Protein AF-A0AAN7P0T8-F1 (afdb_monomer_lite)

Organism: NCBI:txid1421715

Foldseek 3Di:
DPPPDPVCVVCVVVVPPPDDVVVVVLVVCVVVVVPPQLCCCCPPVVPPVSPDQADPPQSPDGGDSCDVVVDPPDDDDDPDD

Sequence (81 aa):
MQAHINQEASNTWLRKGNMYGEKEGFMVAIQDQVINTRYYSKHIIKDPNTITDKCRLCKQQIETIDHIITGTQSTPEDTTM

pLDDT: mean 71.93, std 12.9, range [38.16, 89.0]

Secondary structure (DSSP, 8-state):
--TT--HHHHHGGGT-TTS-HHHHHHHHHHHTT-S--HHIIIIII--TT----B-TTTSSSB--HHHHHS-----SS----

Structure (mmCIF, N/CA/C/O backbone):
data_AF-A0AAN7P0T8-F1
#
_entry.id   AF-A0AAN7P0T8-F1
#
loop_
_atom_site.group_PDB
_atom_site.id
_atom_site.type_symbol
_atom_site.label_atom_id
_atom_site.label_alt_id
_atom_site.label_comp_id
_atom_site.label_asym_id
_atom_site.label_entity_id
_atom_site.label_seq_id
_atom_site.pdbx_PDB_ins_code
_atom_site.Cartn_x
_atom_site.Cartn_y
_atom_site.Cartn_z
_atom_site.occupancy
_atom_site.B_iso_or_equiv
_atom_site.auth_seq_id
_atom_site.auth_comp_id
_atom_site.auth_asym_id
_atom_site.auth_atom_id
_atom_site.pdbx_PDB_model_num
ATOM 1 N N . MET A 1 1 ? -11.394 -7.834 -26.635 1.00 44.41 1 MET A N 1
ATOM 2 C CA . MET A 1 1 ? -10.017 -7.300 -26.716 1.00 44.41 1 MET A CA 1
ATOM 3 C C . MET A 1 1 ? -10.117 -5.780 -26.737 1.00 44.41 1 MET A C 1
ATOM 5 O O . MET A 1 1 ? -10.626 -5.246 -27.713 1.00 44.41 1 MET A O 1
ATOM 9 N N . GLN A 1 2 ? -9.768 -5.089 -25.645 1.00 50.69 2 GLN A N 1
ATOM 10 C CA . GLN A 1 2 ? -9.820 -3.620 -25.580 1.00 50.69 2 GLN A CA 1
ATOM 11 C C . GLN A 1 2 ? -8.825 -2.998 -26.579 1.00 50.69 2 GLN A C 1
ATOM 13 O O . GLN A 1 2 ? -7.616 -3.091 -26.394 1.00 50.69 2 GLN A O 1
ATOM 18 N N . ALA A 1 3 ? -9.341 -2.333 -27.614 1.00 58.81 3 ALA A N 1
ATOM 19 C CA . ALA A 1 3 ? -8.577 -1.795 -28.745 1.00 58.81 3 ALA A CA 1
ATOM 20 C C . ALA A 1 3 ? -7.785 -0.496 -28.460 1.00 58.81 3 ALA A C 1
ATOM 22 O O . ALA A 1 3 ? -7.178 0.053 -29.371 1.00 58.81 3 ALA A O 1
ATOM 23 N N . HIS A 1 4 ? -7.787 0.014 -27.223 1.00 64.38 4 HIS A N 1
ATOM 24 C CA . HIS A 1 4 ? -7.214 1.328 -26.884 1.00 64.38 4 HIS A CA 1
ATOM 25 C C . HIS A 1 4 ? -5.949 1.263 -26.007 1.00 64.38 4 HIS A C 1
ATOM 27 O O . HIS A 1 4 ? -5.372 2.290 -25.662 1.00 64.38 4 HIS A O 1
ATOM 33 N N . ILE A 1 5 ? -5.492 0.069 -25.627 1.00 66.12 5 ILE A N 1
ATOM 34 C CA . ILE A 1 5 ? -4.303 -0.064 -24.779 1.00 66.12 5 ILE A CA 1
ATOM 35 C C . ILE A 1 5 ? -3.084 -0.226 -25.686 1.00 66.12 5 ILE A C 1
ATOM 37 O O . ILE A 1 5 ? -2.870 -1.290 -26.265 1.00 66.12 5 ILE A O 1
ATOM 41 N N . ASN A 1 6 ? -2.285 0.836 -25.813 1.00 73.56 6 ASN A N 1
ATOM 42 C CA . ASN A 1 6 ? -0.979 0.764 -26.460 1.00 73.56 6 ASN A CA 1
ATOM 43 C C . ASN A 1 6 ? -0.022 -0.029 -25.554 1.00 73.56 6 ASN A C 1
ATOM 45 O O . ASN A 1 6 ? 0.586 0.507 -24.626 1.00 73.56 6 ASN A O 1
ATOM 49 N N . GLN A 1 7 ? 0.071 -1.330 -25.822 1.00 71.31 7 GLN A N 1
ATOM 50 C CA . GLN A 1 7 ? 0.853 -2.269 -25.020 1.00 71.31 7 GLN A CA 1
ATOM 51 C C . GLN A 1 7 ? 2.351 -1.943 -25.030 1.00 71.31 7 GLN A C 1
ATOM 53 O O . GLN A 1 7 ? 3.031 -2.179 -24.035 1.00 71.31 7 GLN A O 1
ATOM 58 N N . GLU A 1 8 ? 2.877 -1.377 -26.118 1.00 71.56 8 GLU A N 1
ATOM 59 C CA . GLU A 1 8 ? 4.279 -0.957 -26.184 1.00 71.56 8 GLU A CA 1
ATOM 60 C C . GLU A 1 8 ? 4.563 0.200 -25.227 1.00 71.56 8 GLU A C 1
ATOM 62 O O . GLU A 1 8 ? 5.523 0.139 -24.458 1.00 71.56 8 GLU A O 1
ATOM 67 N N . ALA A 1 9 ? 3.699 1.217 -25.201 1.00 70.56 9 ALA A N 1
ATOM 68 C CA . ALA A 1 9 ? 3.831 2.332 -24.269 1.00 70.56 9 ALA A CA 1
ATOM 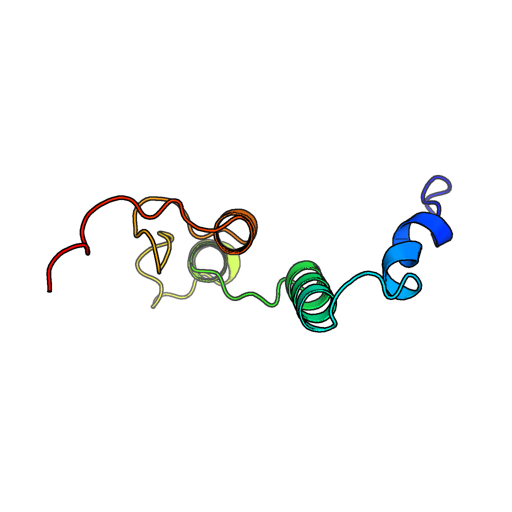69 C C . ALA A 1 9 ? 3.721 1.860 -22.808 1.00 70.56 9 ALA A C 1
ATOM 71 O O . ALA A 1 9 ? 4.560 2.221 -21.981 1.00 70.56 9 ALA A O 1
ATOM 72 N N . SER A 1 10 ? 2.756 0.983 -22.504 1.00 69.00 10 SER A N 1
ATOM 73 C CA . SER A 1 10 ? 2.574 0.416 -21.159 1.00 69.00 10 SER A CA 1
ATOM 74 C C . SER A 1 10 ? 3.739 -0.454 -20.685 1.00 69.00 10 SER A C 1
ATOM 76 O O . SER A 1 10 ? 3.943 -0.550 -19.483 1.00 69.00 10 SER A O 1
ATOM 78 N N . ASN A 1 11 ? 4.512 -1.057 -21.592 1.00 70.69 11 ASN A N 1
ATOM 79 C CA . ASN A 1 11 ? 5.655 -1.916 -21.259 1.00 70.69 11 ASN A CA 1
ATOM 80 C C . ASN A 1 11 ? 7.014 -1.231 -21.468 1.00 70.69 11 ASN A C 1
ATOM 82 O O . ASN A 1 11 ? 8.057 -1.838 -21.233 1.00 70.69 11 ASN A O 1
ATOM 86 N N . THR A 1 12 ? 7.040 0.031 -21.907 1.00 73.12 12 THR A N 1
ATOM 87 C CA . THR A 1 12 ? 8.291 0.754 -22.194 1.00 73.12 12 THR A CA 1
ATOM 88 C C . THR A 1 12 ? 9.175 0.885 -20.949 1.00 73.12 12 THR A C 1
ATOM 90 O O . THR A 1 12 ? 10.403 0.899 -21.061 1.00 73.12 12 THR A O 1
ATOM 93 N N . TRP A 1 13 ? 8.571 0.922 -19.761 1.00 68.00 13 TRP A N 1
ATOM 94 C CA . TRP A 1 13 ? 9.290 0.956 -18.490 1.00 68.00 13 TRP A CA 1
ATOM 95 C C . TRP A 1 13 ? 10.148 -0.291 -18.230 1.00 68.00 13 TRP A C 1
ATOM 97 O O . TRP A 1 13 ? 11.191 -0.147 -17.614 1.00 68.00 13 TRP A O 1
ATOM 107 N N . LEU A 1 14 ? 9.768 -1.469 -18.751 1.00 65.56 14 LEU A N 1
ATOM 108 C CA . LEU A 1 14 ? 10.543 -2.718 -18.626 1.00 65.56 14 LEU A CA 1
ATOM 109 C C . LEU A 1 14 ? 11.821 -2.716 -19.478 1.00 65.56 14 LEU A C 1
ATOM 111 O O . LEU A 1 14 ? 12.701 -3.548 -19.287 1.00 65.56 14 LEU A O 1
ATOM 115 N N . ARG A 1 15 ? 11.888 -1.850 -20.498 1.00 66.19 15 ARG A N 1
ATOM 116 C CA . ARG A 1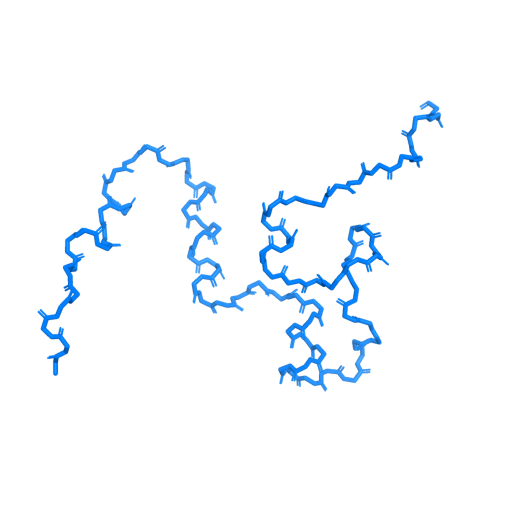 15 ? 12.970 -1.840 -21.501 1.00 66.19 15 ARG A CA 1
ATOM 117 C C . ARG A 1 15 ? 13.903 -0.647 -21.355 1.00 66.19 15 ARG A C 1
ATOM 119 O O . ARG A 1 15 ? 15.071 -0.732 -21.728 1.00 66.19 15 ARG A O 1
ATOM 126 N N . LYS A 1 16 ? 13.401 0.477 -20.843 1.00 64.50 16 LYS A N 1
ATOM 127 C CA . LYS A 1 16 ? 14.233 1.631 -20.504 1.00 64.50 16 LYS A CA 1
ATOM 128 C C . LYS A 1 16 ? 14.871 1.375 -19.144 1.00 64.50 16 LYS A C 1
ATOM 130 O O . LYS A 1 16 ? 14.268 1.707 -18.131 1.00 64.50 16 LYS A O 1
ATOM 135 N N . GLY A 1 17 ? 16.106 0.869 -19.137 1.00 59.56 17 GLY A N 1
ATOM 136 C CA . GLY A 1 17 ? 16.959 0.693 -17.946 1.00 59.56 17 GLY A CA 1
ATOM 137 C C . GLY A 1 17 ? 17.357 1.998 -17.233 1.00 59.56 17 GLY A C 1
ATOM 138 O O . GLY A 1 17 ? 18.442 2.106 -16.674 1.00 59.56 17 GLY A O 1
ATOM 139 N N . ASN A 1 18 ? 16.496 3.014 -17.278 1.00 63.47 18 ASN A N 1
ATOM 140 C CA . ASN A 1 18 ? 16.623 4.286 -16.579 1.00 63.47 18 ASN A CA 1
ATOM 141 C C . ASN A 1 18 ? 16.064 4.202 -15.146 1.00 63.47 18 ASN A C 1
ATOM 143 O O . ASN A 1 18 ? 16.080 5.203 -14.428 1.00 63.47 18 ASN A O 1
ATOM 147 N N . MET A 1 19 ? 15.533 3.046 -14.737 1.00 64.38 19 MET A N 1
ATOM 148 C CA . MET A 1 19 ? 15.085 2.779 -13.376 1.00 64.38 19 MET A CA 1
ATOM 149 C C . MET A 1 19 ? 16.055 1.814 -12.704 1.00 64.38 19 MET A C 1
ATOM 151 O O . MET A 1 19 ? 16.384 0.765 -13.242 1.00 64.38 19 MET A O 1
ATOM 155 N N . TYR A 1 20 ? 16.540 2.197 -11.524 1.00 65.69 20 TYR A N 1
ATOM 156 C CA . TYR A 1 20 ? 17.322 1.313 -10.667 1.00 65.69 20 TYR A CA 1
ATOM 157 C C . TYR A 1 20 ? 16.496 0.056 -10.361 1.00 65.69 20 TYR A C 1
ATOM 159 O O . TYR A 1 20 ? 15.297 0.177 -10.101 1.00 65.69 20 TYR A O 1
ATOM 167 N N . GLY A 1 21 ? 17.115 -1.129 -10.365 1.00 64.31 21 GLY A N 1
ATOM 168 C CA . GLY A 1 21 ? 16.399 -2.407 -10.205 1.00 64.31 21 GLY A CA 1
ATOM 169 C C . GLY A 1 21 ? 15.541 -2.494 -8.933 1.00 64.31 21 GLY A C 1
ATOM 170 O O . GLY A 1 21 ? 14.518 -3.171 -8.909 1.00 64.31 21 GLY A O 1
ATOM 171 N N . GLU A 1 22 ? 15.889 -1.728 -7.896 1.00 62.06 22 GLU A N 1
ATOM 172 C CA . GLU A 1 22 ? 15.059 -1.527 -6.702 1.00 62.06 22 GLU A CA 1
ATOM 173 C C . GLU A 1 22 ? 13.669 -0.944 -7.024 1.00 62.06 22 GLU A C 1
ATOM 175 O O . GLU A 1 22 ? 12.659 -1.449 -6.537 1.00 62.06 22 GLU A O 1
ATOM 180 N N . LYS A 1 23 ? 13.585 0.066 -7.899 1.00 66.62 23 LYS A N 1
ATOM 181 C CA . LYS A 1 23 ? 12.325 0.714 -8.297 1.00 66.62 23 LYS A CA 1
ATOM 182 C C . LYS A 1 23 ? 11.462 -0.196 -9.166 1.00 66.62 23 LYS A C 1
ATOM 184 O O . LYS A 1 23 ? 10.239 -0.168 -9.044 1.00 66.62 23 LYS A O 1
ATOM 189 N N . GLU A 1 24 ? 12.087 -1.018 -10.004 1.00 67.50 24 GLU A N 1
ATOM 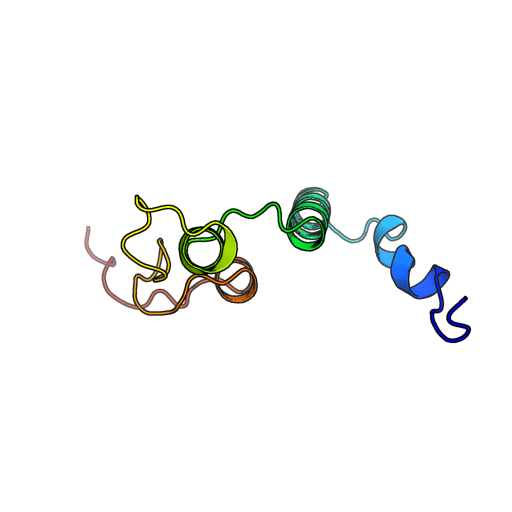190 C CA . GLU A 1 24 ? 11.387 -2.029 -10.803 1.00 67.50 24 GLU A CA 1
ATOM 191 C C . GLU A 1 24 ? 10.770 -3.107 -9.900 1.00 67.50 24 GLU A C 1
ATOM 193 O O . GLU A 1 24 ? 9.593 -3.432 -10.052 1.00 67.50 24 GLU A O 1
ATOM 198 N N . GLY A 1 25 ? 11.517 -3.579 -8.893 1.00 67.62 25 GLY A N 1
ATOM 199 C CA . GLY A 1 25 ? 11.020 -4.523 -7.889 1.00 67.62 25 GLY A CA 1
ATOM 200 C C . GLY A 1 25 ? 9.839 -3.975 -7.081 1.00 67.62 25 GLY A C 1
ATOM 201 O O . GLY A 1 25 ? 8.841 -4.674 -6.900 1.00 67.62 25 GLY A O 1
ATOM 202 N N . PHE A 1 26 ? 9.899 -2.704 -6.662 1.00 68.19 26 PHE A N 1
ATOM 203 C CA . PHE A 1 26 ? 8.763 -2.046 -6.009 1.00 68.19 26 PHE A CA 1
ATOM 204 C C . PHE A 1 26 ? 7.547 -1.966 -6.930 1.00 68.19 26 PHE A C 1
ATOM 206 O O . PHE A 1 26 ? 6.445 -2.291 -6.500 1.00 68.19 26 PHE A O 1
ATOM 213 N N . MET A 1 27 ? 7.725 -1.580 -8.195 1.00 68.88 27 MET A N 1
ATOM 214 C CA . MET A 1 27 ? 6.607 -1.440 -9.128 1.00 68.88 27 MET A CA 1
ATOM 215 C C . MET A 1 27 ? 5.894 -2.769 -9.393 1.00 68.88 27 MET A C 1
ATOM 217 O O . MET A 1 27 ? 4.664 -2.799 -9.429 1.00 68.88 27 MET A O 1
ATOM 221 N N . VAL A 1 28 ? 6.642 -3.870 -9.494 1.00 69.88 28 VAL A N 1
ATOM 222 C CA . VAL A 1 28 ? 6.066 -5.218 -9.596 1.00 69.88 28 VAL A CA 1
ATOM 223 C C . VAL A 1 28 ? 5.320 -5.597 -8.312 1.00 69.88 28 VAL A C 1
ATOM 225 O O . VAL A 1 28 ? 4.166 -6.009 -8.384 1.00 69.88 28 VAL A O 1
ATOM 228 N N . ALA A 1 29 ? 5.916 -5.385 -7.134 1.00 68.12 29 ALA A N 1
ATOM 229 C CA . ALA A 1 29 ? 5.272 -5.693 -5.851 1.00 68.12 29 ALA A CA 1
ATOM 230 C C . ALA A 1 29 ? 3.989 -4.872 -5.601 1.00 68.12 29 ALA A C 1
ATOM 232 O O . ALA A 1 29 ? 3.057 -5.346 -4.950 1.00 68.12 29 ALA A O 1
ATOM 233 N N . ILE A 1 30 ? 3.930 -3.644 -6.124 1.00 70.31 30 ILE A N 1
ATOM 234 C CA . ILE A 1 30 ? 2.747 -2.775 -6.085 1.00 70.31 30 ILE A CA 1
ATOM 235 C C . ILE A 1 30 ? 1.654 -3.295 -7.018 1.00 70.31 30 ILE A C 1
ATOM 237 O O . ILE A 1 30 ? 0.495 -3.371 -6.610 1.00 70.31 30 ILE A O 1
ATOM 241 N N . GLN A 1 31 ? 2.012 -3.639 -8.260 1.00 66.69 31 GLN A N 1
ATOM 242 C CA . GLN A 1 31 ? 1.063 -4.135 -9.261 1.00 66.69 31 GLN A CA 1
ATOM 243 C C . GLN A 1 31 ? 0.436 -5.463 -8.847 1.00 66.69 31 GLN A C 1
ATOM 245 O O . GLN A 1 31 ? -0.757 -5.661 -9.055 1.00 66.69 31 GLN A O 1
ATOM 250 N N . ASP A 1 32 ? 1.211 -6.328 -8.202 1.00 65.69 32 ASP A N 1
ATOM 251 C CA . ASP A 1 32 ? 0.732 -7.613 -7.696 1.00 65.69 32 ASP A CA 1
ATOM 252 C C . ASP A 1 32 ? -0.024 -7.473 -6.351 1.00 65.69 32 ASP A C 1
ATOM 254 O O . ASP A 1 32 ? -0.418 -8.456 -5.732 1.00 65.69 32 ASP A O 1
ATOM 258 N N . GLN A 1 33 ? -0.229 -6.235 -5.866 1.00 63.94 33 GLN A N 1
ATOM 259 C CA . GLN A 1 33 ? -0.788 -5.918 -4.542 1.00 63.94 33 GLN A CA 1
ATOM 260 C C . GLN A 1 33 ? -0.118 -6.686 -3.385 1.00 63.94 33 GLN A C 1
ATOM 262 O O . GLN A 1 33 ? -0.709 -6.877 -2.323 1.00 63.94 33 GLN A O 1
ATOM 267 N N . VAL A 1 34 ? 1.141 -7.095 -3.557 1.00 64.88 34 VAL A N 1
ATOM 268 C CA . VAL A 1 34 ? 1.876 -7.932 -2.593 1.00 64.88 34 VAL A CA 1
ATOM 269 C C . VAL A 1 34 ? 2.289 -7.133 -1.360 1.00 64.88 34 VAL A C 1
ATOM 271 O O . VAL A 1 34 ? 2.592 -7.704 -0.311 1.00 64.88 34 VAL A O 1
ATOM 274 N N . ILE A 1 35 ? 2.283 -5.799 -1.442 1.00 70.25 35 ILE A N 1
ATOM 275 C CA . ILE A 1 35 ? 2.584 -4.955 -0.288 1.00 70.25 35 ILE A CA 1
ATOM 276 C C . ILE A 1 35 ? 1.467 -5.104 0.745 1.00 70.25 35 ILE A C 1
ATOM 278 O O . ILE A 1 35 ? 0.400 -4.496 0.645 1.00 70.25 35 ILE A O 1
ATOM 282 N N . ASN A 1 36 ? 1.757 -5.886 1.784 1.00 74.94 36 ASN A N 1
ATOM 283 C CA . ASN A 1 36 ? 0.872 -6.069 2.922 1.00 74.94 36 ASN A CA 1
ATOM 284 C C . ASN A 1 36 ? 0.796 -4.778 3.751 1.00 74.94 36 ASN A C 1
ATOM 286 O O . ASN A 1 36 ? 1.568 -4.558 4.693 1.00 74.94 36 ASN A O 1
ATOM 290 N N . THR A 1 37 ? -0.122 -3.904 3.351 1.00 85.81 37 THR A N 1
ATOM 291 C CA . THR A 1 37 ? -0.473 -2.687 4.078 1.00 85.81 37 THR A CA 1
ATOM 292 C C . THR A 1 37 ? -1.531 -2.983 5.132 1.00 85.81 37 THR A C 1
ATOM 294 O O . THR A 1 37 ? -2.402 -3.821 4.922 1.00 85.81 37 THR A O 1
ATOM 297 N N . ARG A 1 38 ? -1.517 -2.265 6.256 1.00 86.25 38 ARG A N 1
ATOM 298 C CA . ARG A 1 38 ? -2.521 -2.428 7.320 1.00 86.25 38 ARG A CA 1
ATOM 299 C C . ARG A 1 38 ? -3.942 -2.140 6.850 1.00 86.25 38 ARG A C 1
ATOM 301 O O . ARG A 1 38 ? -4.878 -2.764 7.342 1.00 86.25 38 ARG A O 1
ATOM 308 N N . TYR A 1 39 ? -4.113 -1.233 5.886 1.00 87.38 39 TYR A N 1
ATOM 309 C CA . TYR A 1 39 ? -5.407 -1.041 5.237 1.00 87.38 39 TYR A CA 1
ATOM 310 C C . TYR A 1 39 ? -5.857 -2.321 4.524 1.00 87.38 39 TYR A C 1
ATOM 312 O O . TYR A 1 39 ? -6.976 -2.785 4.744 1.00 87.38 39 TYR A O 1
ATOM 320 N N . TYR A 1 40 ? -4.971 -2.929 3.729 1.00 84.94 40 TYR A N 1
ATOM 321 C CA . TYR A 1 40 ? -5.247 -4.182 3.031 1.00 84.94 40 TYR A CA 1
ATOM 322 C C . TYR A 1 40 ? -5.525 -5.333 4.010 1.00 84.94 40 TYR A C 1
ATOM 324 O O . TYR A 1 40 ? -6.534 -6.026 3.871 1.00 84.94 40 TYR A O 1
ATOM 332 N N . SER A 1 41 ? -4.708 -5.490 5.057 1.00 86.12 41 SER A N 1
ATOM 333 C CA . SER A 1 41 ? -4.903 -6.537 6.067 1.00 86.12 41 SER A CA 1
ATOM 334 C C . SER A 1 41 ? -6.242 -6.386 6.803 1.00 86.12 41 SER A C 1
ATOM 336 O O . SER A 1 41 ? -6.936 -7.374 7.035 1.00 86.12 41 SER A O 1
ATOM 338 N N . LYS A 1 42 ? -6.653 -5.154 7.128 1.00 86.31 42 LYS A N 1
ATOM 339 C CA . LYS A 1 42 ? -7.884 -4.890 7.886 1.00 86.31 42 LYS A CA 1
ATOM 340 C C . LYS A 1 42 ? -9.154 -4.953 7.041 1.00 86.31 42 LYS A C 1
ATOM 342 O O . LYS A 1 42 ? -10.148 -5.523 7.478 1.00 86.31 42 LYS A O 1
ATOM 347 N N . HIS A 1 43 ? -9.147 -4.348 5.856 1.00 83.56 43 HIS A N 1
ATOM 348 C CA . HIS A 1 43 ? -10.368 -4.167 5.061 1.00 83.56 43 HIS A CA 1
ATOM 349 C C . HIS A 1 43 ? -10.555 -5.246 3.996 1.00 83.56 43 HIS A C 1
ATOM 351 O O . HIS A 1 43 ? -11.694 -5.610 3.703 1.00 83.56 43 HIS A O 1
ATOM 357 N N . ILE A 1 44 ? -9.461 -5.785 3.448 1.00 83.50 44 ILE A N 1
ATOM 358 C CA . ILE A 1 44 ? -9.512 -6.801 2.388 1.00 83.50 44 ILE A CA 1
ATOM 359 C C . ILE A 1 44 ? -9.358 -8.204 2.974 1.00 83.50 44 ILE A C 1
ATOM 361 O O . ILE A 1 44 ? -10.274 -9.014 2.849 1.00 83.50 44 ILE A O 1
ATOM 365 N N . ILE A 1 45 ? -8.245 -8.476 3.668 1.00 85.81 45 ILE A N 1
ATOM 366 C CA . ILE A 1 45 ? -8.007 -9.782 4.316 1.00 85.81 45 ILE A CA 1
ATOM 367 C C . ILE A 1 45 ? -8.951 -9.977 5.513 1.00 85.81 45 ILE A C 1
ATOM 369 O O . ILE A 1 45 ? -9.332 -11.105 5.817 1.00 85.81 45 ILE A O 1
ATOM 373 N N . LYS A 1 46 ? -9.364 -8.879 6.165 1.00 85.25 46 LYS A N 1
ATOM 374 C CA . LYS A 1 46 ? -10.155 -8.882 7.409 1.00 85.25 46 LYS A CA 1
ATOM 375 C C . LYS A 1 46 ? -9.472 -9.678 8.521 1.00 85.25 46 LYS A C 1
ATOM 377 O O . LYS A 1 46 ? -10.126 -10.392 9.278 1.00 85.25 46 LYS A O 1
ATOM 382 N N . ASP A 1 47 ? -8.150 -9.545 8.608 1.00 85.38 47 ASP A N 1
ATOM 383 C CA . ASP A 1 47 ? -7.355 -10.194 9.643 1.00 85.38 47 ASP A CA 1
ATOM 384 C C . ASP A 1 47 ? -7.749 -9.648 11.030 1.00 85.38 47 ASP A C 1
ATOM 386 O O . ASP A 1 47 ? -7.582 -8.448 11.283 1.00 85.38 47 ASP A O 1
ATOM 390 N N . PRO A 1 48 ? -8.243 -10.501 11.949 1.00 82.81 48 PRO A N 1
ATOM 391 C CA . PRO A 1 48 ? -8.659 -10.080 13.285 1.00 82.81 48 PRO A CA 1
ATOM 392 C C . PRO A 1 48 ? -7.504 -9.541 14.141 1.00 82.81 48 PRO A C 1
ATOM 394 O O . PRO A 1 48 ? -7.753 -8.827 15.111 1.00 82.81 48 PRO A O 1
ATOM 397 N N . ASN A 1 49 ? -6.247 -9.831 13.787 1.00 86.19 49 ASN A N 1
ATOM 398 C CA . ASN A 1 49 ? -5.075 -9.309 14.495 1.00 86.19 49 ASN A CA 1
ATOM 399 C C . ASN A 1 49 ? -4.728 -7.869 14.089 1.00 86.19 49 ASN A C 1
ATOM 401 O O . ASN A 1 49 ? -3.981 -7.178 14.790 1.00 86.19 49 ASN A O 1
ATOM 405 N N . THR A 1 50 ? -5.276 -7.380 12.973 1.00 84.12 50 THR A N 1
ATOM 406 C CA . THR A 1 50 ? -5.017 -6.022 12.497 1.00 84.12 50 THR A CA 1
ATOM 407 C C . THR A 1 50 ? -5.975 -5.031 13.160 1.00 84.12 50 THR A C 1
ATOM 409 O O . THR A 1 50 ? -7.050 -4.700 12.660 1.00 84.12 50 THR A O 1
ATOM 412 N N . ILE A 1 51 ? -5.552 -4.507 14.310 1.00 83.31 51 ILE A N 1
ATOM 413 C CA . ILE A 1 51 ? -6.355 -3.590 15.137 1.00 83.31 51 ILE A CA 1
ATOM 414 C C . ILE A 1 51 ? -6.544 -2.222 14.451 1.00 83.31 51 ILE A C 1
ATOM 416 O O . ILE A 1 51 ? -7.603 -1.592 14.545 1.00 83.31 51 ILE A O 1
ATOM 420 N N . THR A 1 52 ? -5.539 -1.748 13.713 1.00 87.12 52 THR A N 1
ATOM 421 C CA . THR A 1 52 ? -5.533 -0.413 13.100 1.00 87.12 52 THR A CA 1
ATOM 422 C C . THR A 1 52 ? -5.097 -0.460 11.645 1.00 87.12 52 THR A C 1
ATOM 424 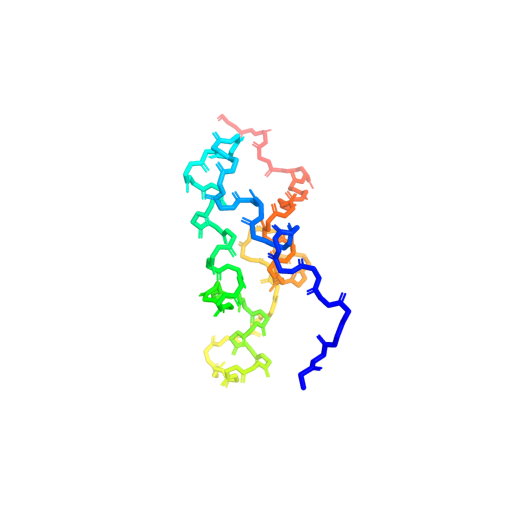O O . THR A 1 52 ? -4.200 -1.211 11.285 1.00 87.12 52 THR A O 1
ATOM 427 N N . ASP A 1 53 ? -5.723 0.380 10.830 1.00 86.31 53 ASP A N 1
ATOM 428 C CA . ASP A 1 53 ? -5.352 0.685 9.451 1.00 86.31 53 ASP A CA 1
ATOM 429 C C . ASP A 1 53 ? -4.406 1.890 9.352 1.00 86.31 53 ASP A C 1
ATOM 431 O O . ASP A 1 53 ? -4.037 2.285 8.251 1.00 86.31 53 ASP A O 1
ATOM 435 N N . LYS A 1 54 ? -3.979 2.470 10.480 1.00 89.00 54 LYS A N 1
ATOM 436 C CA . LYS A 1 54 ? -3.027 3.584 10.494 1.00 89.00 54 LYS A CA 1
ATOM 437 C C . LYS A 1 54 ? -1.616 3.126 10.132 1.00 89.00 54 LYS A C 1
ATOM 439 O O . LYS A 1 54 ? -1.166 2.060 10.562 1.00 89.00 54 LYS A O 1
ATOM 444 N N . CYS A 1 55 ? -0.897 3.985 9.419 1.00 86.56 55 CYS A N 1
ATOM 445 C CA . CYS A 1 55 ? 0.478 3.780 8.981 1.00 86.56 55 CYS A CA 1
ATOM 446 C C . CYS A 1 55 ? 1.407 3.382 10.126 1.00 86.56 55 CYS A C 1
ATOM 448 O O . CYS A 1 55 ? 1.410 3.992 11.194 1.00 86.56 55 CYS A O 1
ATOM 450 N N . ARG A 1 56 ? 2.228 2.359 9.896 1.00 85.19 56 ARG A N 1
ATOM 451 C CA . ARG A 1 56 ? 3.238 1.873 10.839 1.00 85.19 56 ARG A CA 1
ATOM 452 C C . ARG A 1 56 ? 4.338 2.894 11.119 1.00 85.19 56 ARG A C 1
ATOM 454 O O . ARG A 1 56 ? 4.920 2.830 12.195 1.00 85.19 56 ARG A O 1
ATOM 461 N N . LEU A 1 57 ? 4.578 3.816 10.184 1.00 83.06 57 LEU A N 1
ATOM 462 C CA . LEU A 1 57 ? 5.590 4.867 10.293 1.00 83.06 57 LEU A CA 1
ATOM 463 C C . LEU A 1 57 ? 5.013 6.116 10.968 1.00 83.06 57 LEU A C 1
ATOM 465 O O . LEU A 1 57 ? 5.393 6.429 12.089 1.00 83.06 57 LEU A O 1
ATOM 469 N N . CYS A 1 58 ? 4.040 6.790 10.344 1.00 85.06 58 CYS A N 1
ATOM 470 C CA . CYS A 1 58 ? 3.525 8.055 10.884 1.00 85.06 58 CYS A CA 1
ATOM 471 C C . CYS A 1 58 ? 2.417 7.899 11.934 1.00 85.06 58 CYS A C 1
ATOM 473 O O . CYS A 1 58 ? 2.124 8.851 12.645 1.00 85.06 58 CYS A O 1
ATOM 475 N N . LYS A 1 59 ? 1.747 6.738 12.014 1.00 85.94 59 LYS A N 1
ATOM 476 C CA . LYS A 1 59 ? 0.600 6.464 12.909 1.00 85.94 59 LYS A CA 1
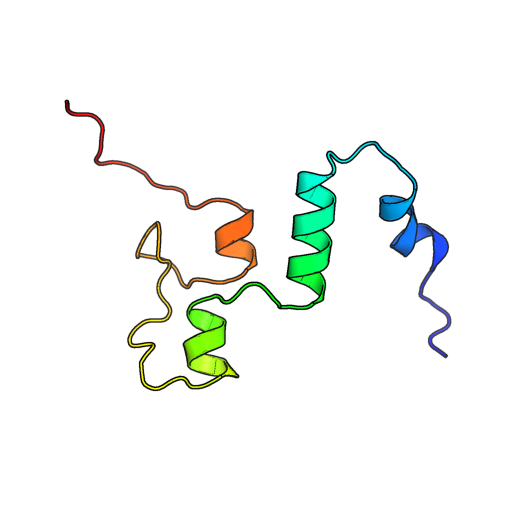ATOM 477 C C . LYS A 1 59 ? -0.554 7.479 12.838 1.00 85.94 59 LYS A C 1
ATOM 479 O O . LYS A 1 59 ? -1.433 7.456 13.699 1.00 85.94 59 LYS A O 1
ATOM 484 N N . GLN A 1 60 ? -0.588 8.337 11.820 1.00 83.94 60 GLN A N 1
ATOM 485 C CA . GLN A 1 60 ? -1.588 9.393 11.650 1.00 83.94 60 GLN A CA 1
ATOM 486 C C . GLN A 1 60 ? -2.538 9.083 10.495 1.00 83.94 60 GLN A C 1
ATOM 488 O O . GLN A 1 60 ? -3.751 9.064 10.687 1.00 83.94 60 GLN A O 1
ATOM 493 N N . GLN A 1 61 ? -1.976 8.809 9.318 1.00 85.94 61 GLN A N 1
ATOM 494 C CA . GLN A 1 61 ? -2.724 8.542 8.091 1.00 85.94 61 GLN A CA 1
ATOM 495 C C . GLN A 1 61 ? -2.981 7.046 7.905 1.00 85.94 61 GLN A C 1
ATOM 497 O O . GLN A 1 61 ? -2.312 6.209 8.516 1.00 85.94 61 GLN A O 1
ATOM 502 N N . ILE A 1 62 ? -3.950 6.709 7.055 1.00 88.00 62 ILE A N 1
ATOM 503 C CA . ILE A 1 62 ? -4.234 5.324 6.668 1.00 88.00 62 ILE A CA 1
ATOM 504 C C . ILE A 1 62 ? -3.042 4.768 5.881 1.00 88.00 62 ILE A C 1
ATOM 506 O O . ILE A 1 62 ? -2.493 5.424 4.998 1.00 88.00 62 ILE A O 1
ATOM 510 N N . GLU A 1 63 ? -2.640 3.543 6.204 1.00 86.25 63 GLU A N 1
ATOM 511 C CA . GLU A 1 63 ? -1.567 2.837 5.519 1.00 86.25 63 GLU A CA 1
ATOM 512 C C . GLU A 1 63 ? -2.055 2.302 4.173 1.00 86.25 63 GLU A C 1
ATOM 514 O O . GLU A 1 63 ? -2.451 1.146 4.068 1.00 86.25 63 GLU A O 1
ATOM 519 N N . THR A 1 64 ? -2.047 3.141 3.143 1.00 85.50 64 THR A N 1
ATOM 520 C CA . THR A 1 64 ? -2.245 2.708 1.756 1.00 85.50 64 THR A CA 1
ATOM 521 C C . THR A 1 64 ? -0.902 2.497 1.062 1.00 85.50 64 THR A C 1
ATOM 523 O O . THR A 1 64 ? 0.140 2.955 1.533 1.00 85.50 64 THR A O 1
ATOM 526 N N . ILE A 1 65 ? -0.919 1.806 -0.080 1.00 82.25 65 ILE A N 1
ATOM 527 C CA . ILE A 1 65 ? 0.276 1.621 -0.914 1.00 82.25 65 ILE A CA 1
ATOM 528 C C . ILE A 1 65 ? 0.854 2.986 -1.322 1.00 82.25 65 ILE A C 1
ATOM 530 O O . ILE A 1 65 ? 2.046 3.222 -1.145 1.00 82.25 65 ILE A O 1
ATOM 534 N N . ASP A 1 66 ? -0.005 3.904 -1.770 1.00 80.12 66 ASP A N 1
ATOM 535 C CA . ASP A 1 66 ? 0.372 5.275 -2.131 1.00 80.12 66 ASP A CA 1
ATOM 536 C C . ASP A 1 66 ? 1.043 6.017 -0.965 1.00 80.12 66 ASP A C 1
ATOM 538 O O . ASP A 1 66 ? 2.113 6.597 -1.134 1.00 80.12 66 ASP A O 1
ATOM 542 N N . HIS A 1 67 ? 0.493 5.903 0.249 1.00 83.44 67 HIS A N 1
ATOM 543 C CA . HIS A 1 67 ? 1.060 6.525 1.447 1.00 83.44 67 HIS A CA 1
ATOM 544 C C . HIS A 1 67 ? 2.448 5.975 1.826 1.00 83.44 67 HIS A C 1
ATOM 546 O O . HIS A 1 67 ? 3.295 6.724 2.309 1.00 83.44 67 HIS A O 1
ATOM 552 N N . ILE A 1 68 ? 2.700 4.677 1.618 1.00 81.25 68 ILE A N 1
ATOM 553 C CA . ILE A 1 68 ? 4.023 4.083 1.865 1.00 81.25 68 ILE A CA 1
ATOM 554 C C . ILE A 1 68 ? 5.035 4.538 0.804 1.00 81.25 68 ILE A C 1
ATOM 556 O O . ILE A 1 68 ? 6.167 4.865 1.153 1.00 81.25 68 ILE A O 1
ATOM 560 N N . ILE A 1 69 ? 4.648 4.565 -0.475 1.00 76.81 69 ILE A N 1
ATOM 561 C CA . ILE A 1 69 ? 5.566 4.872 -1.587 1.00 76.81 69 ILE A CA 1
ATOM 562 C C . ILE A 1 69 ? 5.931 6.352 -1.633 1.00 76.81 69 ILE A C 1
ATOM 564 O O . ILE A 1 69 ? 7.087 6.693 -1.871 1.00 76.81 69 ILE A O 1
ATOM 568 N N . THR A 1 70 ? 4.952 7.234 -1.426 1.00 76.62 70 THR A N 1
ATOM 569 C CA . THR A 1 70 ? 5.172 8.690 -1.441 1.00 76.62 70 THR A CA 1
ATOM 570 C C . THR A 1 70 ? 6.026 9.166 -0.269 1.00 76.62 70 THR A C 1
ATOM 572 O O . THR A 1 70 ? 6.523 10.291 -0.284 1.00 76.62 70 THR A O 1
ATOM 575 N N . GLY A 1 71 ? 6.265 8.288 0.707 1.00 67.50 71 GLY A N 1
ATOM 576 C CA . GLY A 1 71 ? 6.963 8.610 1.933 1.00 67.50 71 GLY A CA 1
ATOM 577 C C . GLY A 1 71 ? 6.028 9.327 2.895 1.00 67.50 71 GLY A C 1
ATOM 578 O O . GLY A 1 71 ? 5.248 10.212 2.539 1.00 67.50 71 GLY A O 1
ATOM 579 N N . THR A 1 72 ? 6.099 8.947 4.164 1.00 65.62 72 THR A N 1
ATOM 580 C CA . THR A 1 72 ? 5.349 9.667 5.184 1.00 65.62 72 THR A CA 1
ATOM 581 C C . THR A 1 72 ? 6.055 10.984 5.462 1.00 65.62 72 THR A C 1
ATOM 583 O O . THR A 1 72 ? 7.247 10.968 5.764 1.00 65.62 72 THR A O 1
ATOM 586 N N . GLN A 1 73 ? 5.338 12.107 5.422 1.00 61.12 73 GLN A N 1
ATOM 587 C CA . GLN A 1 73 ? 5.826 13.350 6.019 1.00 61.12 73 GLN A CA 1
ATOM 588 C C . GLN A 1 73 ? 5.905 13.139 7.536 1.00 61.12 73 GLN A C 1
ATOM 590 O O . GLN A 1 73 ? 4.944 13.370 8.263 1.00 61.12 73 GLN A O 1
ATOM 595 N N . SER A 1 74 ? 7.019 12.592 8.008 1.00 56.12 74 SER A N 1
ATOM 596 C CA . SER A 1 74 ? 7.344 12.540 9.424 1.00 56.12 74 SER A CA 1
ATOM 597 C C . SER A 1 74 ? 7.955 13.882 9.796 1.00 56.12 74 SER A C 1
ATOM 599 O O . SER A 1 74 ? 9.136 14.108 9.546 1.00 56.12 74 SER A O 1
ATOM 601 N N . THR A 1 75 ? 7.168 14.776 10.381 1.00 44.66 75 THR A N 1
ATOM 602 C CA . THR A 1 75 ? 7.702 15.906 11.148 1.00 44.66 75 THR A CA 1
ATOM 603 C C . THR A 1 75 ? 6.804 16.197 12.356 1.00 44.66 75 THR A C 1
ATOM 605 O O . THR A 1 75 ? 5.584 16.057 12.230 1.00 44.66 75 THR A O 1
ATOM 608 N N . PRO A 1 76 ? 7.345 16.681 13.496 1.00 52.44 76 PRO A N 1
ATOM 609 C CA . PRO A 1 76 ? 8.753 16.722 13.919 1.00 52.44 76 PRO A CA 1
ATOM 610 C C . PRO A 1 76 ? 8.940 16.353 15.410 1.00 52.44 76 PRO A C 1
ATOM 612 O O . PRO A 1 76 ? 8.623 17.159 16.275 1.00 52.44 76 PRO A O 1
ATOM 615 N N . GLU A 1 77 ? 9.529 15.200 15.731 1.00 49.53 77 GLU A N 1
ATOM 616 C CA . GLU A 1 77 ? 10.054 14.923 17.084 1.00 49.53 77 GLU A CA 1
ATOM 617 C C . GLU A 1 77 ? 10.993 13.714 17.073 1.00 49.53 77 GLU A C 1
ATOM 619 O O . GLU A 1 77 ? 10.652 12.650 17.558 1.00 49.53 77 GLU A O 1
ATOM 624 N N . ASP A 1 78 ? 12.169 13.872 16.460 1.00 46.62 78 ASP A N 1
ATOM 625 C CA . ASP A 1 78 ? 13.365 13.080 16.801 1.00 46.62 78 ASP A CA 1
ATOM 626 C C . ASP A 1 78 ? 14.639 13.821 16.343 1.00 46.62 78 ASP A C 1
ATOM 628 O O . ASP A 1 78 ? 15.551 13.280 15.725 1.00 46.62 78 ASP A O 1
ATOM 632 N N . THR A 1 79 ? 14.700 15.118 16.663 1.00 47.09 79 THR A N 1
ATOM 633 C CA . THR A 1 79 ? 15.973 15.839 16.799 1.00 47.09 79 THR A CA 1
ATOM 634 C C . THR A 1 79 ? 16.175 16.102 18.283 1.00 47.09 79 THR A C 1
ATOM 636 O O . THR A 1 79 ? 15.896 17.204 18.738 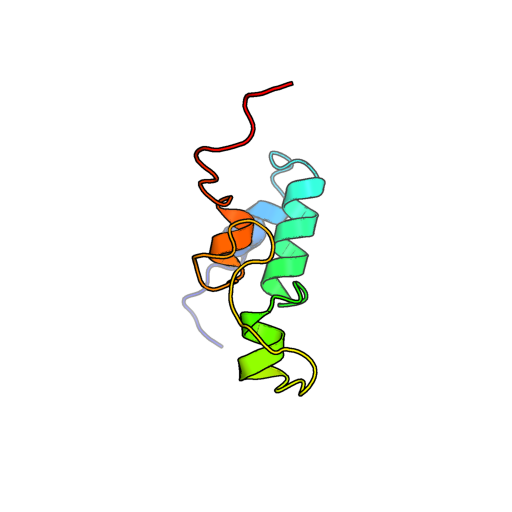1.00 47.09 79 THR A O 1
ATOM 639 N N . THR A 1 80 ? 16.584 15.096 19.058 1.00 41.25 80 THR A N 1
ATOM 640 C CA . THR A 1 80 ? 17.437 15.242 20.255 1.00 41.25 80 THR A CA 1
ATOM 641 C C . THR A 1 80 ? 17.932 13.851 20.664 1.00 41.25 80 THR A C 1
ATOM 643 O O . THR A 1 80 ? 17.228 13.133 21.367 1.00 41.25 80 THR A O 1
ATOM 646 N N . MET A 1 81 ? 19.128 13.474 20.208 1.00 38.16 81 MET A N 1
ATOM 647 C CA . MET A 1 81 ? 20.292 13.113 21.040 1.00 38.16 81 MET A CA 1
ATOM 648 C C . MET A 1 81 ? 21.469 12.726 20.146 1.00 38.16 81 MET A C 1
ATOM 650 O O . MET A 1 81 ? 21.326 11.777 19.348 1.00 38.16 81 MET A O 1
#

Radius of gyration: 17.21 Å; chains: 1; bounding box: 31×27×50 Å